Protein AF-A0A6B3BUF6-F1 (afdb_monomer_lite)

Secondary structure (DSSP, 8-state):
-------BTTB---EEES----TTS---HHHHHSTTEEE-HHHHHTSPPPEEEEEE---HHHHHHHHHHHHHHHHHHHHHHH-TT-HHHHHHHHHHHHHHHHHHHHHHHH-EEEEEEPPPHHHHHHHHHHSPPPHHHHHH-S---THHHHGGGTTSTTS---

Foldseek 3Di:
DDQDADDDPPDRWRKDAPDAPDPVSDHDPCSCPDPRIDTCPVVVLPDFFDKDKDKDFPPPVLVVQLVVLVVQLVVLVVVCVVPVVPPVSVVSNVVSVVSNVVSVVVRNVRIDIDMDGDDPPVVVVVVCVVPPDDPVCVVVDPPDDPVVVVVVPPPPPPPDDD

pLDDT: mean 79.38, std 17.64, range [38.88, 98.5]

InterPro domains:
  IPR058009 Tail tube protein, phage 16 [PF25595] (1-46)

Radius of gyration: 27.9 Å; chains: 1; bounding box: 53×58×66 Å

Sequence (162 aa):
MAQQRFMRRGITKILWLKNIAAATRIPTRAEISAPNSTDLTEAMRRRSLPERVLQICDDTARRTEYDEAKRSAARAELLAGSDPDNAPLAARATAAAERYEAARKAFDTASISLRFRAPPRPVLEELIHAHPPTDQQAADGAAFNAETLLSFRSEGDAASST

Structure (mmCIF, N/CA/C/O backbone):
data_AF-A0A6B3BUF6-F1
#
_entry.id   AF-A0A6B3BUF6-F1
#
loop_
_atom_site.group_PDB
_atom_site.id
_atom_site.type_symbol
_atom_site.label_atom_id
_atom_site.label_alt_id
_atom_site.label_comp_id
_atom_site.label_asym_id
_atom_site.label_entity_id
_atom_site.label_seq_id
_atom_site.pdbx_PDB_ins_code
_atom_site.Cartn_x
_atom_site.Cartn_y
_atom_site.Cartn_z
_atom_site.occupancy
_atom_site.B_iso_or_equiv
_atom_site.auth_seq_id
_atom_site.auth_comp_id
_atom_site.auth_asym_id
_atom_site.auth_atom_id
_atom_site.pdbx_PDB_model_num
ATOM 1 N N . MET A 1 1 ? 5.686 14.343 28.196 1.00 40.69 1 MET A N 1
ATOM 2 C CA . MET A 1 1 ? 4.270 14.707 27.956 1.00 40.69 1 MET A CA 1
ATOM 3 C C . MET A 1 1 ? 3.392 13.582 28.479 1.00 40.69 1 MET A C 1
ATOM 5 O O . MET A 1 1 ? 3.764 12.437 28.272 1.00 40.69 1 MET A O 1
ATOM 9 N N . ALA A 1 2 ? 2.295 13.875 29.182 1.00 38.88 2 ALA A N 1
ATOM 10 C CA . ALA A 1 2 ? 1.428 12.852 29.775 1.00 38.88 2 ALA A CA 1
ATOM 11 C C . ALA A 1 2 ? -0.038 13.130 29.407 1.00 38.88 2 ALA A C 1
ATOM 13 O O . ALA A 1 2 ? -0.571 14.178 29.757 1.00 38.88 2 ALA A O 1
ATOM 14 N N . GLN A 1 3 ? -0.669 12.209 28.676 1.00 45.59 3 GLN A N 1
ATOM 15 C CA . GLN A 1 3 ? -2.101 12.231 28.371 1.00 45.59 3 GLN A CA 1
ATOM 16 C C . GLN A 1 3 ? -2.823 11.434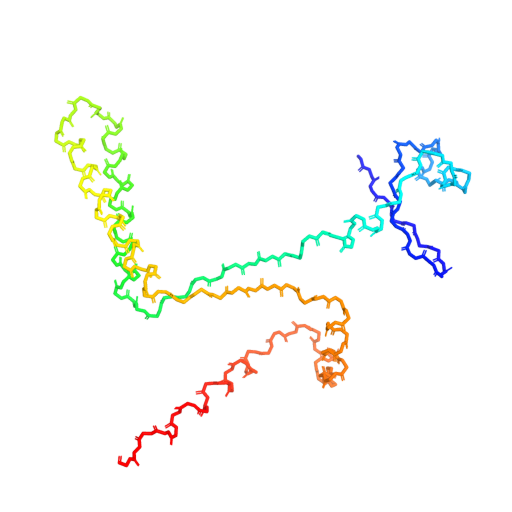 29.463 1.00 45.59 3 GLN A C 1
ATOM 18 O O . GLN A 1 3 ? -2.554 10.246 29.624 1.00 45.59 3 GLN A O 1
ATOM 23 N N . GLN A 1 4 ? -3.720 12.063 30.226 1.00 52.44 4 GLN A N 1
ATOM 24 C CA . GLN A 1 4 ? -4.394 11.412 31.356 1.00 52.44 4 GLN A CA 1
ATOM 25 C C . GLN A 1 4 ? -5.915 11.429 31.161 1.00 52.44 4 GLN A C 1
ATOM 27 O O . GLN A 1 4 ? -6.506 12.464 30.858 1.00 52.44 4 GLN A O 1
ATOM 32 N N . ARG A 1 5 ? -6.548 10.254 31.276 1.00 50.47 5 ARG A N 1
ATOM 33 C CA . ARG A 1 5 ? -7.997 10.055 31.113 1.00 50.47 5 ARG A CA 1
ATOM 34 C C . ARG A 1 5 ? -8.676 10.100 32.483 1.00 50.47 5 ARG A C 1
ATOM 36 O O . ARG A 1 5 ? -8.308 9.329 33.361 1.00 50.47 5 ARG A O 1
ATOM 43 N N . PHE A 1 6 ? -9.689 10.949 32.645 1.00 54.31 6 PHE A N 1
ATOM 44 C CA . PHE A 1 6 ? -10.488 11.035 33.872 1.00 54.31 6 PHE A CA 1
ATOM 45 C C . PHE A 1 6 ? -11.859 10.400 33.648 1.00 54.31 6 PHE A C 1
ATOM 47 O O . PHE A 1 6 ? -12.589 10.805 32.747 1.00 54.31 6 PHE A O 1
ATOM 54 N N . MET A 1 7 ? -12.219 9.410 34.469 1.00 44.03 7 MET A N 1
ATOM 55 C CA . MET A 1 7 ? -13.561 8.821 34.477 1.00 44.0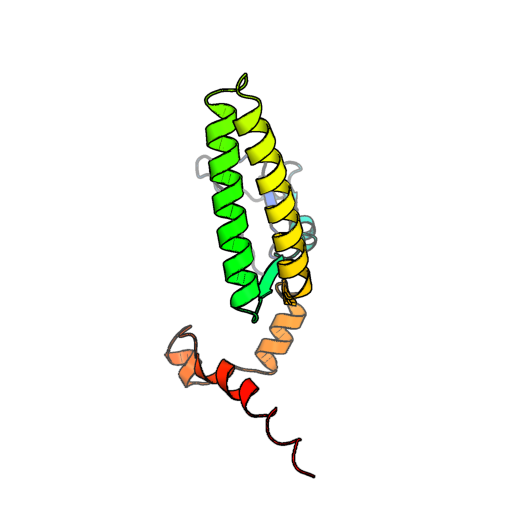3 7 MET A CA 1
ATOM 56 C C . MET A 1 7 ? -14.323 9.284 35.722 1.00 44.03 7 MET A C 1
ATOM 58 O O . MET A 1 7 ? -13.898 9.032 36.847 1.00 44.03 7 MET A O 1
ATOM 62 N N . ARG A 1 8 ? -15.475 9.937 35.529 1.00 49.78 8 ARG A N 1
ATOM 63 C CA . ARG A 1 8 ? -16.493 10.135 36.572 1.00 49.78 8 ARG A CA 1
ATOM 64 C C . ARG A 1 8 ? -17.661 9.194 36.291 1.00 49.78 8 ARG A C 1
ATOM 66 O O . ARG A 1 8 ? -18.045 9.028 35.135 1.00 49.78 8 ARG A O 1
ATOM 73 N N . ARG A 1 9 ? -18.258 8.620 37.341 1.00 44.47 9 ARG A N 1
ATOM 74 C CA . ARG A 1 9 ? -19.522 7.876 37.227 1.00 44.47 9 ARG A CA 1
ATOM 75 C C . ARG A 1 9 ? -20.573 8.779 36.563 1.00 44.47 9 ARG A C 1
ATOM 77 O O . ARG A 1 9 ? -20.876 9.845 37.092 1.00 44.47 9 ARG A O 1
ATOM 84 N N . GLY A 1 10 ? -21.071 8.363 35.399 1.00 53.72 10 GLY A N 1
ATOM 85 C CA . GLY A 1 10 ? -22.218 8.961 34.710 1.00 53.72 10 GLY A CA 1
ATOM 86 C C . GLY A 1 10 ? -21.928 9.695 33.396 1.00 53.72 10 GLY A C 1
ATOM 87 O O . GLY A 1 10 ? -22.804 9.710 32.542 1.00 53.72 10 GLY A O 1
ATOM 88 N N . ILE A 1 11 ? -20.736 10.272 33.176 1.00 52.25 11 ILE A N 1
ATOM 89 C CA . ILE A 1 11 ? -20.421 10.966 31.908 1.00 52.25 11 ILE A CA 1
ATOM 90 C C . ILE A 1 11 ? -18.930 10.814 31.573 1.00 52.25 11 ILE A C 1
ATOM 92 O O . ILE A 1 11 ? -18.069 11.419 32.214 1.00 52.25 11 ILE A O 1
ATOM 96 N N . THR A 1 12 ? -18.618 10.032 30.538 1.00 59.00 12 THR A N 1
ATOM 97 C CA . THR A 1 12 ? -17.254 9.891 30.007 1.00 59.00 12 THR A CA 1
ATOM 98 C C . THR A 1 12 ? -16.952 11.060 29.070 1.00 59.00 12 THR A C 1
ATOM 100 O O . THR A 1 12 ? -17.283 11.006 27.886 1.00 59.00 12 THR A O 1
ATOM 103 N N . LYS A 1 13 ? -16.343 12.129 29.595 1.00 71.31 13 LYS A N 1
ATOM 104 C CA . LYS A 1 13 ? -15.819 13.239 28.783 1.00 71.31 13 LYS A CA 1
ATOM 105 C C . LYS A 1 13 ? -14.326 13.074 28.541 1.00 71.31 13 LYS A C 1
ATOM 107 O O . LYS A 1 13 ? -13.580 12.740 29.460 1.00 71.31 13 LYS A O 1
ATOM 112 N N . ILE A 1 14 ? -13.885 13.344 27.318 1.00 76.38 14 ILE A N 1
ATOM 113 C CA . ILE A 1 14 ? -12.462 13.410 26.980 1.00 76.38 14 ILE A CA 1
ATOM 114 C C . ILE A 1 14 ? -12.071 14.880 26.975 1.00 76.38 14 ILE A C 1
ATOM 116 O O . ILE A 1 14 ? -12.403 15.610 26.047 1.00 76.38 14 ILE A O 1
ATOM 120 N N . LEU A 1 15 ? -11.387 15.310 28.030 1.00 82.88 15 LEU A N 1
ATOM 121 C CA . LEU A 1 15 ? -10.961 16.694 28.187 1.00 82.88 15 LEU A CA 1
ATOM 122 C C . LEU A 1 15 ? -9.481 16.832 27.847 1.00 82.88 15 LEU A C 1
ATOM 124 O O . LEU A 1 15 ? -8.652 16.046 28.306 1.00 82.88 15 LEU A O 1
ATOM 128 N N . TRP A 1 16 ? -9.155 17.860 27.076 1.00 81.12 16 TRP A N 1
ATOM 129 C CA . TRP A 1 16 ? -7.789 18.322 26.890 1.00 81.12 16 TRP A CA 1
ATOM 130 C C . TRP A 1 16 ? -7.551 19.535 27.784 1.00 81.12 16 TRP A C 1
ATOM 132 O O . TRP A 1 16 ? -8.238 20.545 27.637 1.00 81.12 16 TRP A O 1
ATOM 142 N N . LEU A 1 17 ? -6.585 19.446 28.701 1.00 84.19 17 LEU A N 1
ATOM 143 C CA . LEU A 1 17 ? -6.171 20.568 29.543 1.00 84.19 17 LEU A CA 1
ATOM 144 C C . LEU A 1 17 ? -4.869 21.160 29.004 1.00 84.19 17 LEU A C 1
ATOM 146 O O . LEU A 1 17 ? -3.902 20.431 28.790 1.00 84.19 17 LEU A O 1
ATOM 150 N N . LYS A 1 18 ? -4.837 22.481 28.790 1.00 81.50 18 LYS A N 1
ATOM 151 C CA . LYS A 1 18 ? -3.628 23.174 28.305 1.00 81.50 18 LYS A CA 1
ATOM 152 C C . LYS A 1 18 ? -2.497 23.164 29.335 1.00 81.50 18 LYS A C 1
ATOM 154 O O . LYS A 1 18 ? -1.354 22.943 28.963 1.00 81.50 18 LYS A O 1
ATOM 159 N N . ASN A 1 19 ? -2.835 23.373 30.608 1.00 79.31 19 ASN A N 1
ATOM 160 C CA . ASN A 1 19 ? -1.913 23.377 31.743 1.00 79.31 19 ASN A CA 1
ATOM 161 C C . ASN A 1 19 ? -2.560 22.662 32.938 1.00 79.31 19 ASN A C 1
ATOM 163 O O . ASN A 1 19 ? -3.774 22.770 33.131 1.00 79.31 19 ASN A O 1
ATOM 167 N N . ILE A 1 20 ? -1.740 21.971 33.736 1.00 79.31 20 ILE A N 1
ATOM 168 C CA . ILE A 1 20 ? -2.119 21.380 35.027 1.00 79.31 20 ILE A CA 1
ATOM 169 C C . ILE A 1 20 ? -1.173 21.973 36.071 1.00 79.31 20 ILE A C 1
ATOM 171 O O . ILE A 1 20 ? 0.036 21.759 35.988 1.00 79.31 20 ILE A O 1
ATOM 175 N N . ALA A 1 21 ? -1.709 22.746 37.013 1.00 74.62 21 ALA A N 1
ATOM 176 C CA . ALA A 1 21 ? -0.927 23.449 38.028 1.00 74.62 21 ALA A CA 1
ATOM 177 C C . ALA A 1 21 ? -0.481 22.522 39.170 1.00 74.62 21 ALA A C 1
ATOM 179 O O . ALA A 1 21 ? 0.501 22.802 39.854 1.00 74.62 21 ALA A O 1
ATOM 180 N N . ALA A 1 22 ? -1.182 21.404 39.379 1.00 74.44 22 ALA A N 1
ATOM 181 C CA . ALA A 1 22 ? -0.854 20.451 40.430 1.00 74.44 22 ALA A CA 1
ATOM 182 C C . ALA A 1 22 ? 0.496 19.754 40.179 1.00 74.44 22 ALA A C 1
ATOM 184 O O . ALA A 1 22 ? 0.703 19.125 39.139 1.00 74.44 22 ALA A O 1
ATOM 185 N N . ALA A 1 23 ? 1.380 19.765 41.185 1.00 75.56 23 ALA A N 1
ATOM 186 C CA . ALA A 1 23 ? 2.662 19.049 41.152 1.00 75.56 23 ALA A CA 1
ATOM 187 C C . ALA A 1 23 ? 2.491 17.535 40.919 1.00 75.56 23 ALA A C 1
ATOM 189 O O . ALA A 1 23 ? 3.318 16.892 40.277 1.00 75.56 23 ALA A O 1
ATOM 190 N N . THR A 1 24 ? 1.369 16.975 41.379 1.00 77.50 24 THR A N 1
ATOM 191 C CA . THR A 1 24 ? 0.984 15.568 41.192 1.00 77.50 24 THR A CA 1
ATOM 192 C C . THR A 1 24 ? 0.485 15.254 39.780 1.00 77.50 24 THR A C 1
ATOM 194 O O . THR A 1 24 ? 0.207 14.096 39.481 1.00 77.50 24 THR A O 1
ATOM 197 N N . ARG A 1 25 ? 0.350 16.268 38.910 1.00 76.38 25 ARG A N 1
ATOM 198 C CA . ARG A 1 25 ? -0.271 16.190 37.576 1.00 76.38 25 ARG A CA 1
ATOM 199 C C . ARG A 1 25 ? -1.715 15.686 37.582 1.00 76.38 25 ARG A C 1
ATOM 201 O O . ARG A 1 25 ? -2.245 15.352 36.531 1.00 76.38 25 ARG A O 1
ATOM 208 N N . ILE A 1 26 ? -2.369 15.677 38.740 1.00 77.94 26 ILE A N 1
ATOM 209 C CA . ILE A 1 26 ? -3.788 15.358 38.865 1.00 77.94 26 ILE A CA 1
ATOM 210 C C . ILE A 1 26 ? -4.555 16.691 38.840 1.00 77.94 26 ILE A C 1
ATOM 212 O O . ILE A 1 26 ? -4.422 17.470 39.782 1.00 77.94 26 ILE A O 1
ATOM 216 N N . PRO A 1 27 ? -5.337 16.981 37.788 1.00 75.19 27 PRO A N 1
ATOM 217 C CA . PRO A 1 27 ? -6.112 18.199 37.678 1.00 75.19 27 PRO A CA 1
ATOM 218 C C . PRO A 1 27 ? -7.235 18.214 38.712 1.00 75.19 27 PRO A C 1
ATOM 220 O O . PRO A 1 27 ? -7.954 17.237 38.939 1.00 75.19 27 PRO A O 1
ATOM 223 N N . THR A 1 28 ? -7.388 19.369 39.332 1.00 81.62 28 THR A N 1
ATOM 224 C CA . THR A 1 28 ? -8.431 19.667 40.301 1.00 81.62 28 THR A CA 1
ATOM 225 C C . THR A 1 28 ? -9.758 19.967 39.603 1.00 81.62 28 THR A C 1
ATOM 227 O O . THR A 1 28 ? -9.831 20.272 38.411 1.00 81.62 28 THR A O 1
ATOM 230 N N . ARG A 1 29 ? -10.861 19.927 40.360 1.00 74.94 29 ARG A N 1
ATOM 231 C CA . ARG A 1 29 ? -12.200 20.230 39.827 1.00 74.94 29 ARG A CA 1
ATOM 232 C C . ARG A 1 29 ? -12.305 21.647 39.245 1.00 74.94 29 ARG A C 1
ATOM 234 O O . ARG A 1 29 ? -13.026 21.840 38.265 1.00 74.94 29 ARG A O 1
ATOM 241 N N . ALA A 1 30 ? -11.596 22.607 39.838 1.00 81.06 30 ALA A N 1
ATOM 242 C CA . ALA A 1 30 ? -11.551 23.985 39.361 1.00 81.06 30 ALA A CA 1
ATOM 243 C C . ALA A 1 30 ? -10.884 24.068 37.978 1.00 81.06 30 ALA A C 1
ATOM 245 O O . ALA A 1 30 ? -11.434 24.688 37.076 1.00 81.06 30 ALA A O 1
ATOM 246 N N . GLU A 1 31 ? -9.773 23.353 37.775 1.00 79.19 31 GLU A N 1
ATOM 247 C CA . GLU A 1 31 ? -9.060 23.295 36.490 1.00 79.19 31 GLU A CA 1
ATOM 248 C C . GLU A 1 31 ? -9.830 22.535 35.405 1.00 79.19 31 GLU A C 1
ATOM 250 O O . GLU A 1 31 ? -9.617 22.769 34.225 1.00 79.19 31 GLU A O 1
ATOM 255 N N . ILE A 1 32 ? -10.718 21.617 35.778 1.00 77.00 32 ILE A N 1
ATOM 256 C CA . ILE A 1 32 ? -11.566 20.885 34.825 1.00 77.00 32 ILE A CA 1
ATOM 257 C C . ILE A 1 32 ? -12.746 21.738 34.342 1.00 77.00 32 ILE A C 1
ATOM 259 O O . ILE A 1 32 ? -13.229 21.541 33.233 1.00 77.00 32 ILE A O 1
ATOM 263 N N . SER A 1 33 ? -13.236 22.655 35.178 1.00 77.81 33 SER A N 1
ATOM 264 C CA . SER A 1 33 ? -14.432 23.466 34.888 1.00 77.81 33 SER A CA 1
ATOM 265 C C . SER A 1 33 ? -14.089 24.848 34.321 1.00 77.81 33 SER A C 1
ATOM 267 O O . SER A 1 33 ? -14.985 25.606 33.959 1.00 77.81 33 SER A O 1
ATOM 269 N N . ALA A 1 34 ? -12.801 25.189 34.279 1.00 78.19 34 ALA A N 1
ATOM 270 C CA . ALA A 1 34 ? -12.300 26.465 33.802 1.00 78.19 34 ALA A CA 1
ATOM 271 C C . ALA A 1 34 ? -12.074 26.462 32.267 1.00 78.19 34 ALA A C 1
ATOM 273 O O . ALA A 1 34 ? -12.059 25.401 31.628 1.00 78.19 34 ALA A O 1
ATOM 274 N N . PRO A 1 35 ? -11.874 27.646 31.645 1.00 77.38 35 PRO A N 1
ATOM 275 C CA . PRO A 1 35 ? -11.682 27.794 30.192 1.00 77.38 35 PRO A CA 1
ATOM 276 C C . PRO A 1 35 ? -10.400 27.141 29.639 1.00 77.38 35 PRO A C 1
ATOM 278 O O . PRO A 1 35 ? -10.147 27.152 28.437 1.00 77.38 35 PRO A O 1
ATOM 281 N N . ASN A 1 36 ? -9.551 26.602 30.514 1.00 81.31 36 ASN A N 1
ATOM 282 C CA . ASN A 1 36 ? -8.345 25.839 30.189 1.00 81.31 36 ASN A CA 1
ATOM 283 C C . ASN A 1 36 ? -8.645 24.406 29.710 1.00 81.31 36 ASN A C 1
ATOM 285 O O . ASN A 1 36 ? -7.716 23.727 29.258 1.00 81.31 36 ASN A O 1
ATOM 289 N N . SER A 1 37 ? -9.899 23.955 29.823 1.00 80.69 37 SER A N 1
ATOM 290 C CA . SER A 1 37 ? -10.364 22.640 29.388 1.00 80.69 37 SER A CA 1
ATOM 291 C C . SER A 1 37 ? -11.101 22.719 28.046 1.00 80.69 37 SER A C 1
ATOM 293 O O . SER A 1 37 ? -11.923 23.599 27.803 1.00 80.69 37 SER A O 1
ATOM 295 N N . THR A 1 38 ? -10.797 21.794 27.139 1.00 83.25 38 THR A N 1
ATOM 296 C CA . THR A 1 38 ? -11.514 21.628 25.868 1.00 83.25 38 THR A CA 1
ATOM 297 C C . THR A 1 38 ? -12.133 20.241 25.825 1.00 83.25 38 THR A C 1
ATOM 299 O O . THR A 1 38 ? -11.429 19.245 25.996 1.00 83.25 38 THR A O 1
ATOM 302 N N . ASP A 1 39 ? -13.444 20.169 25.598 1.00 84.06 39 ASP A N 1
ATOM 303 C CA . ASP A 1 39 ? -14.156 18.901 25.440 1.00 84.06 39 ASP A CA 1
ATOM 304 C C . ASP A 1 39 ? -13.933 18.356 24.023 1.00 84.06 39 ASP A C 1
ATOM 306 O O . ASP A 1 39 ? -14.449 18.881 23.039 1.00 84.06 39 ASP A O 1
ATOM 310 N N . LEU A 1 40 ? -13.123 17.304 23.916 1.00 81.12 40 LEU A N 1
ATOM 311 C CA . LEU A 1 40 ? -12.801 16.638 22.655 1.00 81.12 40 LEU A CA 1
ATOM 312 C C . LEU A 1 40 ? -13.765 15.494 22.331 1.00 81.12 40 LEU A C 1
ATOM 314 O O . LEU A 1 40 ? -13.588 14.819 21.317 1.00 81.12 40 LEU A O 1
ATOM 318 N N . THR A 1 41 ? -14.771 15.240 23.170 1.00 80.69 41 THR A N 1
ATOM 319 C CA . THR A 1 41 ? -15.647 14.067 23.035 1.00 80.69 41 THR A CA 1
ATOM 320 C C . THR A 1 41 ? -16.338 14.034 21.674 1.00 80.69 41 THR A C 1
ATOM 322 O O . THR A 1 41 ? -16.368 12.997 21.012 1.00 80.69 41 THR A O 1
ATOM 325 N N . GLU A 1 42 ? -16.848 15.173 21.215 1.00 76.50 42 GLU A N 1
ATOM 326 C CA . GLU A 1 42 ? -17.522 15.266 19.924 1.00 76.50 42 GLU A CA 1
ATOM 327 C C . GLU A 1 42 ? -16.545 15.200 18.744 1.00 76.50 42 GLU A C 1
ATOM 329 O O . GLU A 1 42 ? -16.799 14.491 17.772 1.00 76.50 42 GLU A O 1
ATOM 334 N N . ALA A 1 43 ? -15.381 15.843 18.861 1.00 75.38 43 ALA A N 1
ATOM 335 C CA . ALA A 1 43 ? -14.326 15.764 17.854 1.00 75.38 43 ALA A CA 1
ATOM 336 C C . ALA A 1 43 ? -13.834 14.319 17.653 1.00 75.38 43 ALA A C 1
ATOM 338 O O . ALA A 1 43 ? -13.642 13.879 16.521 1.00 75.38 43 ALA A O 1
ATOM 339 N N . MET A 1 44 ? -13.692 13.546 18.735 1.00 74.06 44 MET A N 1
ATOM 340 C CA . MET A 1 44 ? -13.313 12.134 18.644 1.00 74.06 44 MET A CA 1
ATOM 341 C C . MET A 1 44 ? -14.421 11.267 18.040 1.00 74.06 44 MET A C 1
ATOM 343 O O . MET A 1 44 ? -14.114 10.365 17.265 1.00 74.06 44 MET A O 1
ATOM 347 N N . ARG A 1 45 ? -15.697 11.549 18.342 1.00 72.38 45 ARG A N 1
ATOM 348 C CA . ARG A 1 45 ? -16.843 10.846 17.733 1.00 72.38 45 ARG A CA 1
ATOM 349 C C . ARG A 1 45 ? -16.980 11.117 16.235 1.00 72.38 45 ARG A C 1
ATOM 351 O O . ARG A 1 45 ? -17.425 10.239 15.508 1.00 72.38 45 ARG A O 1
ATOM 358 N N . ARG A 1 46 ? -16.595 12.310 15.776 1.00 71.25 46 ARG A N 1
ATOM 359 C CA . ARG A 1 46 ? -16.639 12.710 14.359 1.00 71.25 46 ARG A CA 1
ATOM 360 C C . ARG A 1 46 ? -15.444 12.214 13.539 1.00 71.25 46 ARG A C 1
ATOM 362 O O . ARG A 1 46 ? -15.423 12.416 12.327 1.00 71.25 46 ARG A O 1
ATOM 369 N N . ARG A 1 47 ? -14.435 11.596 14.163 1.00 73.31 47 ARG A N 1
ATOM 370 C CA . ARG A 1 47 ? -13.253 11.107 13.446 1.00 73.31 47 ARG A CA 1
ATOM 371 C C . ARG A 1 47 ? -13.652 9.995 12.473 1.00 73.31 47 ARG A C 1
ATOM 373 O O . ARG A 1 47 ? -14.418 9.103 12.832 1.00 73.31 47 ARG A O 1
ATOM 380 N N . SER A 1 48 ? -13.103 10.033 11.258 1.00 69.19 48 SER A N 1
ATOM 381 C CA . SER A 1 48 ? -13.277 8.950 10.293 1.00 69.19 48 SER A CA 1
ATOM 382 C C . SER A 1 48 ? -12.798 7.627 10.892 1.00 69.19 48 SER A C 1
ATOM 384 O O . SER A 1 48 ? -11.742 7.542 11.527 1.00 69.19 48 SER A O 1
ATOM 386 N N . LEU A 1 49 ? -13.622 6.596 10.720 1.00 76.31 49 LEU A N 1
ATOM 387 C CA . LEU A 1 49 ? -13.278 5.239 11.119 1.00 76.31 49 LEU A CA 1
ATOM 388 C C . LEU A 1 49 ? -12.070 4.782 10.292 1.00 76.31 49 LEU A C 1
ATOM 390 O O . LEU A 1 49 ? -11.964 5.163 9.125 1.00 76.31 49 LEU A O 1
ATOM 394 N N . PRO A 1 50 ? -11.148 3.997 10.871 1.00 78.06 50 PRO A N 1
ATOM 395 C CA . PRO A 1 50 ? -10.039 3.459 10.105 1.00 78.06 50 PRO A CA 1
ATOM 396 C C . PRO A 1 50 ? -10.590 2.606 8.960 1.00 78.06 50 PRO A C 1
ATOM 398 O O . PRO A 1 50 ? -11.370 1.676 9.183 1.00 78.06 50 PRO A O 1
ATOM 401 N N . GLU A 1 51 ? -10.175 2.948 7.745 1.00 83.56 51 GLU A N 1
ATOM 402 C CA . GLU A 1 51 ? -10.463 2.195 6.530 1.00 83.56 51 GLU A CA 1
ATOM 403 C C . GLU A 1 51 ? -9.169 1.559 6.023 1.00 83.56 51 GLU A C 1
ATOM 405 O O . GLU A 1 51 ? -8.103 2.184 6.010 1.00 83.56 51 GLU A O 1
ATOM 410 N N . ARG A 1 52 ? -9.252 0.289 5.633 1.00 85.94 52 ARG A N 1
ATOM 411 C CA . ARG A 1 52 ? -8.167 -0.453 4.991 1.00 85.94 52 ARG A CA 1
ATOM 412 C C . ARG A 1 52 ? -8.690 -1.044 3.695 1.00 85.94 52 ARG A C 1
ATOM 414 O O . ARG A 1 52 ? -9.771 -1.621 3.675 1.00 85.94 52 ARG A O 1
ATOM 421 N N . VAL A 1 53 ? -7.922 -0.895 2.624 1.00 88.56 53 VAL A N 1
ATOM 422 C CA . VAL A 1 53 ? -8.223 -1.519 1.335 1.00 88.56 53 VAL A CA 1
ATOM 423 C C . VAL A 1 53 ? -7.264 -2.685 1.155 1.00 88.56 53 VAL A C 1
ATOM 425 O O . VAL A 1 53 ? -6.053 -2.508 1.274 1.00 88.56 53 VAL A O 1
ATOM 428 N N . LEU A 1 54 ? -7.814 -3.869 0.917 1.00 89.94 54 LEU A N 1
ATOM 429 C CA . LEU A 1 54 ? -7.077 -5.061 0.529 1.00 89.94 54 LEU A CA 1
ATOM 430 C C . LEU A 1 54 ? -7.371 -5.329 -0.941 1.00 89.94 54 LEU A C 1
ATOM 432 O O . LEU A 1 54 ? -8.530 -5.467 -1.322 1.00 89.94 54 LEU A O 1
ATOM 436 N N . GLN A 1 55 ? -6.324 -5.417 -1.747 1.00 91.12 55 GLN A N 1
ATOM 437 C CA . GLN A 1 55 ? -6.429 -5.785 -3.150 1.00 91.12 55 GLN A CA 1
ATOM 438 C C . GLN A 1 55 ? -6.059 -7.261 -3.291 1.00 91.12 55 GLN A C 1
ATOM 440 O O . GLN A 1 55 ? -4.968 -7.670 -2.891 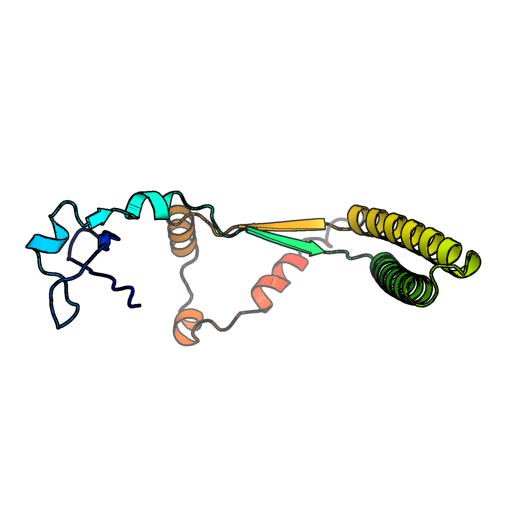1.00 91.12 55 GLN A O 1
ATOM 445 N N . ILE A 1 56 ? -6.985 -8.057 -3.817 1.00 92.81 56 ILE A N 1
ATOM 446 C CA . ILE A 1 56 ? -6.809 -9.490 -4.051 1.00 92.81 56 ILE A CA 1
ATOM 447 C C . ILE A 1 56 ? -6.811 -9.715 -5.559 1.00 92.81 56 ILE A C 1
ATOM 449 O O . ILE A 1 56 ? -7.723 -9.274 -6.247 1.00 92.81 56 ILE A O 1
ATOM 453 N N . CYS A 1 57 ? -5.788 -10.395 -6.066 1.00 93.38 57 CYS A N 1
ATOM 454 C CA . CYS A 1 57 ? -5.676 -10.777 -7.471 1.00 93.38 57 CYS A CA 1
ATOM 455 C C . CYS A 1 57 ? -5.507 -12.290 -7.539 1.00 93.38 57 CYS A C 1
ATOM 457 O O . CYS A 1 57 ? -4.445 -12.786 -7.164 1.00 93.38 57 CYS A O 1
ATOM 459 N N . ASP A 1 58 ? -6.534 -13.019 -7.964 1.00 92.88 58 ASP A N 1
ATOM 460 C CA . ASP A 1 58 ? -6.479 -14.487 -8.026 1.00 92.88 58 ASP A CA 1
ATOM 461 C C . ASP A 1 58 ? -5.721 -14.999 -9.264 1.00 92.88 58 ASP A C 1
ATOM 463 O O . ASP A 1 58 ? -5.276 -16.146 -9.291 1.00 92.88 58 ASP A O 1
ATOM 467 N N . ASP A 1 59 ? -5.483 -14.138 -10.258 1.00 94.00 59 ASP A N 1
ATOM 468 C CA . ASP A 1 59 ? -4.653 -14.451 -11.420 1.00 94.00 59 ASP A CA 1
ATOM 469 C C . ASP A 1 59 ? -3.158 -14.385 -11.056 1.00 94.00 59 ASP A C 1
ATOM 471 O O . ASP A 1 59 ? -2.528 -13.321 -10.981 1.00 94.00 59 ASP A O 1
ATOM 475 N N . THR A 1 60 ? -2.566 -15.560 -10.832 1.00 93.69 60 THR A N 1
ATOM 476 C CA . THR A 1 60 ? -1.143 -15.686 -10.499 1.00 93.69 60 THR A CA 1
ATOM 477 C C . THR A 1 60 ? -0.231 -15.214 -11.626 1.00 93.69 60 THR A C 1
ATOM 479 O O . THR A 1 60 ? 0.838 -14.682 -11.337 1.00 93.69 60 THR A O 1
ATOM 482 N N . ALA A 1 61 ? -0.635 -15.357 -12.894 1.00 95.50 61 ALA A N 1
ATOM 483 C CA . ALA A 1 61 ? 0.176 -14.922 -14.028 1.00 95.50 61 ALA A CA 1
ATOM 484 C C . ALA A 1 61 ? 0.277 -13.391 -14.068 1.00 95.50 61 ALA A C 1
ATOM 486 O O . ALA A 1 61 ? 1.373 -12.849 -14.222 1.00 95.50 61 ALA A O 1
ATOM 487 N N . ARG A 1 62 ? -0.837 -12.687 -13.827 1.00 95.19 62 ARG A N 1
ATOM 488 C CA . ARG A 1 62 ? -0.858 -11.215 -13.732 1.00 95.19 62 ARG A CA 1
ATOM 489 C C . ARG A 1 62 ? -0.052 -10.693 -12.554 1.00 95.19 62 ARG A C 1
ATOM 491 O O . ARG A 1 62 ? 0.625 -9.674 -12.683 1.00 95.19 62 ARG A O 1
ATOM 498 N N . ARG A 1 63 ? -0.082 -11.395 -11.418 1.00 95.31 63 ARG A N 1
ATOM 499 C CA . ARG A 1 63 ? 0.749 -11.057 -10.255 1.00 95.31 63 ARG A CA 1
ATOM 500 C C . ARG A 1 63 ? 2.240 -11.190 -10.572 1.00 95.31 63 ARG A C 1
ATOM 502 O O . ARG A 1 63 ? 2.997 -10.256 -10.319 1.00 95.31 63 ARG A O 1
ATOM 509 N N . THR A 1 64 ? 2.652 -12.308 -11.171 1.00 96.94 64 THR A N 1
ATOM 510 C CA . THR A 1 64 ? 4.049 -12.530 -11.569 1.00 96.94 64 THR A CA 1
ATOM 511 C C . THR A 1 64 ? 4.517 -11.493 -12.589 1.00 96.94 64 THR A C 1
ATOM 513 O O . THR A 1 64 ? 5.585 -10.910 -12.410 1.00 96.94 64 THR A O 1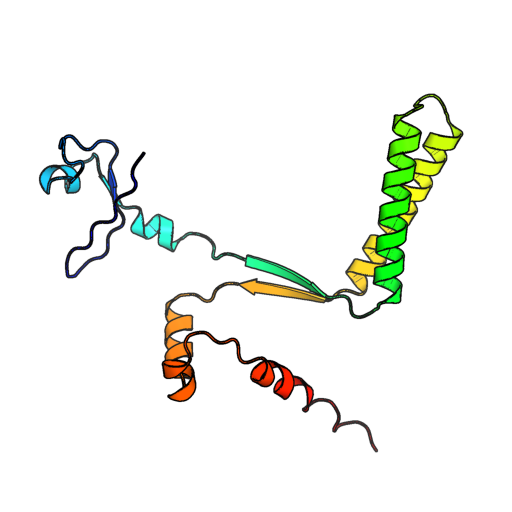
ATOM 516 N N . GLU A 1 65 ? 3.704 -11.203 -13.610 1.00 96.88 65 GLU A N 1
ATOM 517 C CA . GLU A 1 65 ? 4.004 -10.188 -14.626 1.00 96.88 65 GLU A CA 1
ATOM 518 C C . GLU A 1 65 ? 4.204 -8.797 -13.999 1.00 96.88 65 GLU A C 1
ATOM 520 O O . GLU A 1 65 ? 5.180 -8.108 -14.314 1.00 96.88 65 GLU A O 1
ATOM 525 N N . TYR A 1 66 ? 3.325 -8.400 -13.073 1.00 97.94 66 TYR A N 1
ATOM 526 C CA . TYR A 1 66 ? 3.446 -7.148 -12.324 1.00 97.94 66 TYR A CA 1
ATOM 527 C C . TYR A 1 66 ? 4.747 -7.083 -11.511 1.00 97.94 66 TYR A C 1
ATOM 529 O O . TYR A 1 66 ? 5.493 -6.105 -11.612 1.00 97.94 66 TYR A O 1
ATOM 537 N N . ASP A 1 67 ? 5.060 -8.131 -10.745 1.00 97.88 67 ASP A N 1
ATOM 538 C CA . ASP A 1 67 ? 6.246 -8.169 -9.884 1.00 97.88 67 ASP A CA 1
ATOM 539 C C . ASP A 1 67 ? 7.557 -8.184 -10.685 1.00 97.88 67 ASP A C 1
ATOM 541 O O . ASP A 1 67 ? 8.568 -7.608 -10.267 1.00 97.88 67 ASP A O 1
ATOM 545 N N . GLU A 1 68 ? 7.572 -8.845 -11.841 1.00 98.12 68 GLU A N 1
ATOM 546 C CA . GLU A 1 68 ? 8.697 -8.819 -12.778 1.00 98.12 68 GLU A CA 1
ATOM 547 C C . GLU A 1 68 ? 8.873 -7.444 -13.417 1.00 98.12 68 GLU A C 1
ATOM 549 O O . GLU A 1 68 ? 9.983 -6.900 -13.403 1.00 98.12 68 GLU A O 1
ATOM 554 N N . ALA A 1 69 ? 7.792 -6.852 -13.930 1.00 97.94 69 ALA A N 1
ATOM 555 C CA . ALA A 1 69 ? 7.836 -5.534 -14.550 1.00 97.94 69 ALA A CA 1
ATOM 556 C C . ALA A 1 69 ? 8.281 -4.459 -13.546 1.00 97.94 69 ALA A C 1
ATOM 558 O O . ALA A 1 69 ? 9.141 -3.641 -13.867 1.00 97.94 69 ALA A O 1
ATOM 559 N N . LYS A 1 70 ? 7.795 -4.527 -12.299 1.00 98.38 70 LYS A N 1
ATOM 560 C CA . LYS A 1 70 ? 8.199 -3.640 -11.199 1.00 98.38 70 LYS A CA 1
ATOM 561 C C . LYS A 1 70 ? 9.694 -3.728 -10.899 1.00 98.38 70 LYS A C 1
ATOM 563 O O . LYS A 1 70 ? 10.372 -2.705 -10.815 1.00 98.38 70 LYS A O 1
ATOM 568 N N . ARG A 1 71 ? 10.229 -4.946 -10.751 1.00 98.50 71 ARG A N 1
ATOM 569 C CA . ARG A 1 71 ? 11.667 -5.162 -10.504 1.00 98.50 71 ARG A CA 1
ATOM 570 C C . ARG A 1 71 ? 12.522 -4.697 -11.681 1.00 98.50 71 ARG A C 1
ATOM 572 O O . ARG A 1 71 ? 13.587 -4.119 -11.470 1.00 98.50 71 ARG A O 1
ATOM 579 N N . SER A 1 72 ? 12.062 -4.946 -12.906 1.00 97.94 72 SER A N 1
ATOM 580 C CA . SER A 1 72 ? 12.750 -4.531 -14.131 1.00 97.94 72 SER A CA 1
ATOM 581 C C . SER A 1 72 ? 12.815 -3.008 -14.257 1.00 97.94 72 SER A C 1
ATOM 583 O O . SER A 1 72 ? 13.896 -2.471 -14.499 1.00 97.94 72 SER A O 1
ATOM 585 N N . ALA A 1 73 ? 11.698 -2.313 -14.011 1.00 98.00 73 ALA A N 1
ATOM 586 C CA . ALA A 1 73 ? 11.629 -0.854 -14.017 1.00 98.00 73 ALA A CA 1
ATOM 587 C C . ALA A 1 73 ? 12.566 -0.241 -12.969 1.00 98.00 73 ALA A C 1
ATOM 589 O O . ALA A 1 73 ? 13.415 0.571 -13.323 1.00 98.00 73 ALA A O 1
ATOM 590 N N . ALA A 1 74 ? 12.512 -0.718 -11.719 1.00 98.06 74 ALA A N 1
ATOM 591 C CA . ALA A 1 74 ? 13.388 -0.230 -10.651 1.00 98.06 74 ALA A CA 1
ATOM 592 C C . ALA A 1 74 ? 14.882 -0.432 -10.970 1.00 98.06 74 ALA A C 1
ATOM 594 O O . ALA A 1 74 ? 15.713 0.434 -10.700 1.00 98.06 74 ALA A O 1
ATOM 595 N N . ARG A 1 75 ? 15.247 -1.571 -11.577 1.00 97.88 75 ARG A N 1
ATOM 596 C CA . ARG A 1 75 ? 16.629 -1.823 -12.008 1.00 97.88 75 ARG A CA 1
ATOM 597 C C . ARG A 1 75 ? 17.046 -0.897 -13.151 1.00 97.88 75 ARG A C 1
ATOM 599 O O . ARG A 1 75 ? 18.176 -0.418 -13.148 1.00 97.88 75 ARG A O 1
ATOM 606 N N . ALA A 1 76 ? 16.182 -0.695 -14.142 1.00 96.88 76 ALA A N 1
ATOM 607 C CA . ALA A 1 76 ? 16.488 0.158 -15.284 1.00 96.88 76 ALA A CA 1
ATOM 608 C C . ALA A 1 76 ? 16.634 1.629 -14.863 1.00 96.88 76 ALA A C 1
ATOM 610 O O . ALA A 1 76 ? 17.563 2.290 -15.314 1.00 96.88 76 ALA A O 1
ATOM 611 N N . GLU A 1 77 ? 15.790 2.098 -13.943 1.00 97.31 77 GLU A N 1
ATOM 612 C CA . GLU A 1 77 ? 15.881 3.429 -13.337 1.00 97.31 77 GLU A CA 1
ATOM 613 C C . GLU A 1 77 ? 17.199 3.620 -12.577 1.00 97.31 77 GLU A C 1
ATOM 615 O O . GLU A 1 77 ? 17.896 4.607 -12.799 1.00 97.31 77 GLU A O 1
ATOM 620 N N . LEU A 1 78 ? 17.598 2.647 -11.750 1.00 97.50 78 LEU A N 1
ATOM 621 C CA . LEU A 1 78 ? 18.874 2.701 -11.033 1.00 97.50 78 LEU A CA 1
ATOM 622 C C . LEU A 1 78 ? 20.075 2.796 -11.991 1.00 97.50 78 LEU A C 1
ATOM 624 O O . LEU A 1 78 ? 20.999 3.568 -11.745 1.00 97.50 78 LEU A O 1
ATOM 628 N N . LEU A 1 79 ? 20.063 2.023 -13.082 1.00 96.31 79 LEU A N 1
ATOM 629 C CA . LEU A 1 79 ? 21.134 2.046 -14.083 1.00 96.31 79 LEU A CA 1
ATOM 630 C C . LEU A 1 79 ? 21.172 3.374 -14.848 1.00 96.31 79 LEU A C 1
ATOM 632 O O . LEU A 1 79 ? 22.247 3.945 -15.002 1.00 96.31 79 LEU A O 1
ATOM 636 N N . ALA A 1 80 ? 20.021 3.893 -15.277 1.00 96.38 80 ALA A N 1
ATOM 637 C CA . ALA A 1 80 ? 19.948 5.197 -15.935 1.00 96.38 80 ALA A CA 1
ATOM 638 C C . ALA A 1 80 ? 20.374 6.342 -14.999 1.00 96.38 80 ALA A C 1
ATOM 640 O O . ALA A 1 80 ? 21.043 7.272 -15.430 1.00 96.38 80 ALA A O 1
ATOM 641 N N . GLY A 1 81 ? 20.055 6.253 -13.703 1.00 95.50 81 GLY A N 1
ATOM 642 C CA . GLY A 1 81 ? 20.508 7.220 -12.702 1.00 95.50 81 GLY A CA 1
ATOM 643 C C . GLY A 1 81 ? 22.014 7.170 -12.425 1.00 95.50 81 GLY A C 1
ATOM 644 O O . GLY A 1 81 ? 22.585 8.173 -12.005 1.00 95.50 81 GLY A O 1
ATOM 645 N N . SER A 1 82 ? 22.665 6.025 -12.662 1.00 96.81 82 SER A N 1
ATOM 646 C CA . SER A 1 82 ? 24.117 5.879 -12.487 1.00 96.81 82 SER A CA 1
ATOM 647 C C . SER A 1 82 ? 24.944 6.488 -13.623 1.00 96.81 82 SER A C 1
ATOM 649 O O . SER A 1 82 ? 26.093 6.857 -13.392 1.00 96.81 82 SER A O 1
ATOM 651 N N . ASP A 1 83 ? 24.363 6.616 -14.819 1.00 94.75 83 ASP A N 1
ATOM 652 C CA . ASP A 1 83 ? 24.999 7.209 -16.000 1.00 94.75 83 ASP A CA 1
ATOM 653 C C . ASP A 1 83 ? 23.950 7.979 -16.833 1.00 94.75 83 ASP A C 1
ATOM 655 O O . ASP A 1 83 ? 23.360 7.423 -17.768 1.00 94.75 83 ASP A O 1
ATOM 659 N N . PRO A 1 84 ? 23.665 9.247 -16.470 1.00 93.31 84 PRO A N 1
ATOM 660 C CA . PRO A 1 84 ? 22.590 10.033 -17.082 1.00 93.31 84 PRO A CA 1
ATOM 661 C C . PRO A 1 84 ? 22.809 10.375 -18.562 1.00 93.31 84 PRO A C 1
ATOM 663 O O . PRO A 1 84 ? 21.837 10.592 -19.285 1.00 93.31 84 PRO A O 1
ATOM 666 N N . ASP A 1 85 ? 24.063 10.407 -19.020 1.00 95.75 85 ASP A N 1
ATOM 667 C CA . ASP A 1 85 ? 24.414 10.752 -20.405 1.00 95.75 85 ASP A CA 1
ATOM 668 C C . ASP A 1 85 ? 24.291 9.543 -21.354 1.00 95.75 85 ASP A C 1
ATOM 670 O O . ASP A 1 85 ? 24.384 9.660 -22.581 1.00 95.75 85 ASP A O 1
ATOM 674 N N . ASN A 1 86 ? 24.026 8.358 -20.802 1.00 95.56 86 ASN A N 1
ATOM 675 C CA . ASN A 1 86 ? 23.881 7.121 -21.549 1.00 95.56 86 ASN A CA 1
ATOM 676 C C . ASN A 1 86 ? 22.469 6.975 -22.128 1.00 95.56 86 ASN A C 1
ATOM 678 O O . ASN A 1 86 ? 21.575 6.359 -21.539 1.00 95.56 86 ASN A O 1
ATOM 682 N N . ALA A 1 87 ? 22.278 7.517 -23.331 1.00 96.12 87 ALA A N 1
ATOM 683 C CA . ALA A 1 87 ? 20.997 7.477 -24.036 1.00 96.12 87 ALA A CA 1
ATOM 684 C C . ALA A 1 87 ? 20.369 6.061 -24.149 1.00 96.12 87 ALA A C 1
ATOM 686 O O . ALA A 1 87 ? 19.158 5.941 -23.946 1.00 96.12 87 ALA A O 1
ATOM 687 N N . PRO A 1 88 ? 21.126 4.969 -24.398 1.00 97.38 88 PRO A N 1
ATOM 688 C CA . PRO A 1 88 ? 20.583 3.607 -24.337 1.00 97.38 88 PRO A CA 1
ATOM 689 C C . PRO A 1 88 ? 19.999 3.204 -22.974 1.00 97.38 88 PRO A C 1
ATOM 691 O O . PRO A 1 88 ? 18.954 2.548 -22.929 1.00 97.38 88 PRO A O 1
ATOM 694 N N . LEU A 1 89 ? 20.644 3.574 -21.862 1.00 96.12 89 LEU A N 1
ATOM 695 C CA . LEU A 1 89 ? 20.129 3.283 -20.519 1.00 96.12 89 LEU A CA 1
ATOM 696 C C . LEU A 1 89 ? 18.873 4.100 -20.216 1.00 96.12 89 LEU A C 1
ATOM 698 O O . LEU A 1 89 ? 17.909 3.542 -19.688 1.00 96.12 89 LEU A O 1
ATOM 702 N N . ALA A 1 90 ? 18.844 5.370 -20.626 1.00 96.44 90 ALA A N 1
ATOM 703 C CA . ALA A 1 90 ? 17.657 6.214 -20.518 1.00 96.44 90 ALA A CA 1
ATOM 704 C C . ALA A 1 90 ? 16.468 5.621 -21.298 1.00 96.44 90 ALA A C 1
ATOM 706 O O . ALA A 1 90 ? 15.393 5.426 -20.732 1.00 96.44 90 ALA A O 1
ATOM 707 N N . ALA A 1 91 ? 16.674 5.224 -22.559 1.00 97.00 91 ALA A N 1
ATOM 708 C CA . ALA A 1 91 ? 15.635 4.595 -23.377 1.00 97.00 91 ALA A CA 1
ATOM 709 C C . ALA A 1 91 ? 15.127 3.276 -22.767 1.00 97.00 91 ALA A C 1
ATOM 711 O O . ALA A 1 91 ? 13.927 2.992 -22.772 1.00 97.00 91 ALA A O 1
ATOM 712 N N . ARG A 1 92 ? 16.031 2.473 -22.189 1.00 96.56 92 ARG A N 1
ATOM 713 C CA . ARG A 1 92 ? 15.671 1.233 -21.490 1.00 96.56 92 ARG A CA 1
ATOM 714 C C . ARG A 1 92 ? 14.833 1.498 -20.238 1.00 96.56 92 ARG A C 1
ATOM 716 O O . ARG A 1 92 ? 13.908 0.731 -19.974 1.00 96.56 92 ARG A O 1
ATOM 723 N N . ALA A 1 93 ? 15.144 2.546 -19.478 1.00 97.44 93 ALA A N 1
ATOM 724 C CA . ALA A 1 93 ? 14.358 2.947 -18.315 1.00 97.44 93 ALA A CA 1
ATOM 725 C C . ALA A 1 93 ? 12.940 3.372 -18.719 1.00 97.44 93 ALA A C 1
ATOM 727 O O . ALA A 1 93 ? 11.978 2.891 -18.121 1.00 97.44 93 ALA A O 1
ATOM 728 N N . THR A 1 94 ? 12.796 4.165 -19.786 1.00 97.94 94 THR A N 1
ATOM 729 C CA . THR A 1 94 ? 11.485 4.548 -20.332 1.00 97.94 94 THR A CA 1
ATOM 730 C C . THR A 1 94 ? 10.664 3.327 -20.751 1.00 97.94 94 THR A C 1
ATOM 732 O O . THR A 1 94 ? 9.545 3.153 -20.273 1.00 97.94 94 THR A O 1
ATOM 735 N N . ALA A 1 95 ? 11.232 2.424 -21.556 1.00 98.00 95 ALA A N 1
ATOM 736 C CA . ALA A 1 95 ? 10.525 1.222 -22.005 1.00 98.00 95 ALA A CA 1
ATOM 737 C C . ALA A 1 95 ? 10.132 0.292 -20.838 1.00 98.00 95 ALA A C 1
ATOM 739 O O . ALA A 1 95 ? 9.054 -0.309 -20.834 1.00 98.00 95 ALA A O 1
ATOM 740 N N . ALA A 1 96 ? 10.990 0.168 -19.819 1.00 97.88 96 ALA A N 1
ATOM 741 C CA . ALA A 1 96 ? 10.684 -0.620 -18.628 1.00 97.88 96 ALA A CA 1
ATOM 742 C C . ALA A 1 96 ? 9.565 0.016 -17.783 1.00 97.88 96 ALA A C 1
ATOM 744 O O . ALA A 1 96 ? 8.714 -0.711 -17.265 1.00 97.88 96 ALA A O 1
ATOM 745 N N . ALA A 1 97 ? 9.528 1.348 -17.682 1.00 98.25 97 ALA A N 1
ATOM 746 C CA . ALA A 1 97 ? 8.463 2.080 -17.000 1.00 98.25 97 ALA A CA 1
ATOM 747 C C . ALA A 1 97 ? 7.110 1.926 -17.717 1.00 98.25 97 ALA A C 1
ATOM 749 O O . ALA A 1 97 ? 6.104 1.643 -17.069 1.00 98.25 97 ALA A O 1
ATOM 750 N N . GLU A 1 98 ? 7.084 2.016 -19.049 1.00 98.38 98 GLU A N 1
ATOM 751 C CA . GLU A 1 98 ? 5.873 1.782 -19.848 1.00 98.38 98 GLU A CA 1
ATOM 752 C C . GLU A 1 98 ? 5.329 0.361 -19.659 1.00 98.38 98 GLU A C 1
ATOM 754 O O . GLU A 1 98 ? 4.129 0.169 -19.443 1.00 98.38 98 GLU A O 1
ATOM 759 N N . ARG A 1 99 ? 6.216 -0.645 -19.666 1.00 97.75 99 ARG A N 1
ATOM 760 C CA . ARG A 1 99 ? 5.838 -2.039 -19.397 1.00 97.75 99 ARG A CA 1
ATOM 761 C C . ARG A 1 99 ? 5.282 -2.215 -17.984 1.00 97.75 99 ARG A C 1
ATOM 763 O O . ARG A 1 99 ? 4.299 -2.932 -17.810 1.00 97.75 99 ARG A O 1
ATOM 770 N N . TYR A 1 100 ? 5.891 -1.581 -16.984 1.00 98.38 100 TYR A N 1
ATOM 771 C CA . TYR A 1 100 ? 5.389 -1.610 -15.610 1.00 98.38 100 TYR A CA 1
ATOM 772 C C . TYR A 1 100 ? 3.999 -0.979 -15.493 1.00 98.38 100 TYR A C 1
ATOM 774 O O . TYR A 1 100 ? 3.117 -1.565 -14.870 1.00 98.38 100 TYR A O 1
ATOM 782 N N . GLU A 1 101 ? 3.763 0.157 -16.145 1.00 98.38 101 GLU A N 1
ATOM 783 C CA . GLU A 1 101 ? 2.450 0.804 -16.161 1.00 98.38 101 GLU A CA 1
ATOM 784 C C . GLU A 1 101 ? 1.378 -0.050 -16.851 1.00 98.38 101 GLU A C 1
ATOM 786 O O . GLU A 1 101 ? 0.250 -0.148 -16.359 1.00 98.38 101 GLU A O 1
ATOM 791 N N . ALA A 1 102 ? 1.720 -0.722 -17.953 1.00 97.81 102 ALA A N 1
ATOM 792 C CA . ALA A 1 102 ? 0.823 -1.671 -18.608 1.00 97.81 102 ALA A CA 1
ATOM 793 C C . ALA A 1 102 ? 0.493 -2.870 -17.698 1.00 97.81 102 ALA A C 1
ATOM 795 O O . ALA A 1 102 ? -0.681 -3.205 -17.522 1.00 97.81 102 ALA A O 1
ATOM 796 N N . ALA A 1 103 ? 1.508 -3.467 -17.064 1.00 97.44 103 ALA A N 1
ATOM 797 C CA . ALA A 1 103 ? 1.333 -4.584 -16.137 1.00 97.44 103 ALA A CA 1
ATOM 798 C C . ALA A 1 103 ? 0.519 -4.182 -14.895 1.00 97.44 103 ALA A C 1
ATOM 800 O O . ALA A 1 103 ? -0.338 -4.943 -14.453 1.00 97.44 103 ALA A O 1
ATOM 801 N N . ARG A 1 104 ? 0.718 -2.965 -14.368 1.00 97.25 104 ARG A N 1
ATOM 802 C CA . ARG A 1 104 ? -0.075 -2.411 -13.261 1.00 97.25 104 ARG A CA 1
ATOM 803 C C . ARG A 1 104 ? -1.551 -2.305 -13.629 1.00 97.25 104 ARG A C 1
ATOM 805 O O . ARG A 1 104 ? -2.387 -2.808 -12.892 1.00 97.25 104 ARG A O 1
ATOM 812 N N . LYS A 1 105 ? -1.879 -1.726 -14.788 1.00 97.56 105 LYS A N 1
ATOM 813 C CA . LYS A 1 105 ? -3.275 -1.623 -15.252 1.00 97.56 105 LYS A CA 1
ATOM 814 C C . LYS A 1 105 ? -3.925 -2.996 -15.422 1.00 97.56 105 LYS A C 1
ATOM 816 O O . LYS A 1 105 ? -5.084 -3.170 -15.048 1.00 97.56 105 LYS A O 1
ATOM 821 N N . ALA A 1 106 ? -3.190 -3.965 -15.969 1.00 95.88 106 ALA A N 1
ATOM 822 C CA . ALA A 1 106 ? -3.680 -5.332 -16.117 1.00 95.88 106 ALA A CA 1
ATOM 823 C C . ALA A 1 106 ? -3.906 -6.008 -14.754 1.00 95.88 106 ALA A C 1
ATOM 825 O O . ALA A 1 106 ? -4.942 -6.639 -14.554 1.00 95.88 106 ALA A O 1
ATOM 826 N N . PHE A 1 107 ? -2.980 -5.826 -13.808 1.00 96.62 107 PHE A N 1
ATOM 827 C CA . PHE A 1 107 ? -3.111 -6.314 -12.436 1.00 96.62 107 PHE A CA 1
ATOM 828 C C . PHE A 1 107 ? -4.314 -5.690 -11.725 1.00 96.62 107 PHE A C 1
ATOM 830 O O . PHE A 1 107 ? -5.118 -6.416 -11.151 1.00 96.62 107 PHE A O 1
ATOM 837 N N . ASP A 1 108 ? -4.482 -4.371 -11.810 1.00 95.00 108 ASP A N 1
ATOM 838 C CA . ASP A 1 108 ? -5.596 -3.651 -11.189 1.00 95.00 108 ASP A CA 1
ATOM 839 C C . ASP A 1 108 ? -6.946 -4.070 -11.781 1.00 95.00 108 ASP A C 1
ATOM 841 O O . ASP A 1 108 ? -7.902 -4.270 -11.040 1.00 95.00 108 ASP A O 1
ATOM 845 N N . THR A 1 109 ? -7.011 -4.284 -13.098 1.00 95.50 109 THR A N 1
ATOM 846 C CA . THR A 1 109 ? -8.222 -4.772 -13.783 1.00 95.50 109 THR A CA 1
ATOM 847 C C . THR A 1 109 ? -8.586 -6.196 -13.358 1.00 95.50 109 THR A C 1
ATOM 849 O O . THR A 1 109 ? -9.763 -6.515 -13.223 1.00 95.50 109 THR A O 1
ATOM 852 N N . ALA A 1 110 ? -7.585 -7.052 -13.138 1.00 94.00 110 ALA A N 1
ATOM 853 C CA . ALA A 1 110 ? -7.774 -8.427 -12.676 1.00 94.00 110 ALA A CA 1
ATOM 854 C C . ALA A 1 110 ? -7.975 -8.539 -11.151 1.00 94.00 110 ALA A C 1
ATOM 856 O O . ALA A 1 110 ? -8.221 -9.631 -10.640 1.00 94.00 110 ALA A O 1
ATOM 857 N N . SER A 1 111 ? -7.847 -7.432 -10.414 1.00 94.62 111 SER A N 1
ATOM 858 C CA . SER A 1 111 ? -7.925 -7.425 -8.956 1.00 94.62 111 SER A CA 1
ATOM 859 C C . SER A 1 111 ? -9.305 -7.032 -8.442 1.00 94.62 111 SER A C 1
ATOM 861 O O . SER A 1 111 ? -9.942 -6.104 -8.933 1.00 94.62 111 SER A O 1
ATOM 863 N N . ILE A 1 112 ? -9.711 -7.654 -7.340 1.00 94.62 112 ILE A N 1
ATOM 864 C CA . ILE A 1 112 ? -10.867 -7.251 -6.543 1.00 94.62 112 ILE A CA 1
ATOM 865 C C . ILE A 1 112 ? -10.376 -6.433 -5.346 1.00 94.62 112 ILE A C 1
ATOM 867 O O . ILE A 1 112 ? -9.466 -6.839 -4.620 1.00 94.62 112 ILE A O 1
ATOM 871 N N . SER A 1 113 ? -10.989 -5.269 -5.121 1.00 91.06 113 SER A N 1
ATOM 872 C CA . SER A 1 113 ? -10.687 -4.404 -3.975 1.00 91.06 113 SER A CA 1
ATOM 873 C C . SER A 1 113 ? -11.715 -4.593 -2.861 1.00 91.06 113 SER A C 1
ATOM 875 O O . SER A 1 113 ? -12.878 -4.225 -3.011 1.00 91.06 113 SER A O 1
ATOM 877 N N . LEU A 1 114 ? -11.276 -5.110 -1.716 1.00 90.44 114 LEU A N 1
ATOM 878 C CA . LEU A 1 114 ? -12.077 -5.220 -0.499 1.00 90.44 114 LEU A CA 1
ATOM 879 C C . LEU A 1 114 ? -11.786 -4.041 0.428 1.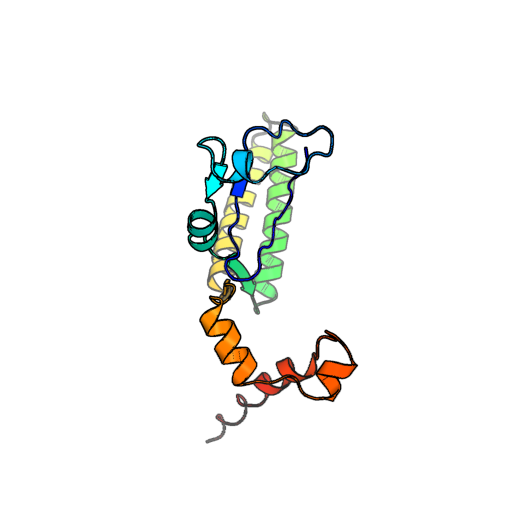00 90.44 114 LEU A C 1
ATOM 881 O O . LEU A 1 114 ? -10.634 -3.780 0.778 1.00 90.44 114 LEU A O 1
ATOM 885 N N . ARG A 1 115 ? -12.830 -3.326 0.857 1.00 88.69 115 ARG A N 1
ATOM 886 C CA . ARG A 1 115 ? -12.711 -2.222 1.817 1.00 88.69 115 ARG A CA 1
ATOM 887 C C . ARG A 1 115 ? -13.187 -2.669 3.193 1.00 88.69 115 ARG A C 1
ATOM 889 O O . ARG A 1 115 ? -14.376 -2.864 3.417 1.00 88.69 115 ARG A O 1
ATOM 896 N N . PHE A 1 116 ? -12.256 -2.760 4.130 1.00 86.44 116 PHE A N 1
ATOM 897 C CA . PHE A 1 116 ? -12.533 -3.017 5.533 1.00 86.44 116 PHE A CA 1
ATOM 898 C C . PHE A 1 116 ? -12.697 -1.694 6.264 1.00 86.44 116 PHE A C 1
ATOM 900 O O . PHE A 1 116 ? -11.771 -0.883 6.327 1.00 86.44 116 PHE A O 1
ATOM 907 N N . ARG A 1 117 ? -13.879 -1.484 6.837 1.00 84.62 117 ARG A N 1
ATOM 908 C CA . ARG A 1 117 ? -14.185 -0.337 7.686 1.00 84.62 117 ARG A CA 1
ATOM 909 C C . ARG A 1 117 ? -14.631 -0.850 9.043 1.00 84.62 117 ARG A C 1
ATOM 911 O O . ARG A 1 117 ? -15.468 -1.745 9.119 1.00 84.62 117 ARG A O 1
ATOM 918 N N . ALA A 1 118 ? -14.092 -0.265 10.110 1.00 82.12 118 ALA A N 1
ATOM 919 C CA . ALA A 1 118 ? -14.590 -0.563 11.446 1.00 82.12 118 ALA A CA 1
ATOM 920 C C . ALA A 1 118 ? -16.082 -0.174 11.543 1.00 82.12 118 ALA A C 1
ATOM 922 O O . ALA A 1 118 ? -16.426 0.954 11.169 1.00 82.12 118 ALA A O 1
ATOM 923 N N . PRO A 1 119 ? -16.968 -1.064 12.026 1.00 80.19 119 PRO A N 1
ATOM 924 C CA . PRO A 1 119 ? -18.378 -0.736 12.171 1.00 80.19 119 PRO A CA 1
ATOM 925 C C . PRO A 1 119 ? -18.568 0.369 13.225 1.00 80.19 119 PRO A C 1
ATOM 927 O O . PRO A 1 119 ? -17.811 0.433 14.202 1.00 80.19 119 PRO A O 1
ATOM 930 N N . PRO A 1 120 ? -19.571 1.253 13.067 1.00 82.31 120 PRO A N 1
ATOM 931 C CA . PRO A 1 120 ? -19.974 2.162 14.132 1.00 82.31 120 PRO A CA 1
ATOM 932 C C . PRO A 1 120 ? -20.312 1.390 15.409 1.00 82.31 120 PRO A C 1
ATOM 934 O O . PRO A 1 120 ? -20.848 0.286 15.353 1.00 82.31 120 PRO A O 1
ATOM 937 N N . ARG A 1 121 ? -20.045 1.992 16.573 1.00 79.62 121 ARG A N 1
ATOM 938 C CA . ARG A 1 121 ? -20.280 1.352 17.874 1.00 79.62 121 ARG A CA 1
ATOM 939 C C . ARG A 1 121 ? -21.687 0.748 18.062 1.00 79.62 121 ARG A C 1
ATOM 941 O O . ARG A 1 121 ? -21.722 -0.390 18.512 1.00 79.62 121 ARG A O 1
ATOM 948 N N . PRO A 1 122 ? -22.801 1.428 17.725 1.00 84.44 122 PRO A N 1
ATOM 949 C CA . PRO A 1 122 ? -24.129 0.831 17.897 1.00 84.44 122 PRO A CA 1
ATOM 950 C C . PRO A 1 122 ? -24.319 -0.423 17.032 1.00 84.44 122 PRO A C 1
ATOM 952 O O . PRO A 1 122 ? -24.771 -1.442 17.534 1.00 84.44 122 PRO A O 1
ATOM 955 N N . VAL A 1 123 ? -23.848 -0.396 15.780 1.00 84.19 123 VAL A N 1
ATOM 956 C CA . VAL A 1 123 ? -23.887 -1.563 14.879 1.00 84.19 123 VAL A CA 1
ATOM 957 C C . VAL A 1 123 ? -23.048 -2.715 15.436 1.00 84.19 123 VAL A C 1
ATOM 959 O O . VAL A 1 123 ? -23.442 -3.872 15.367 1.00 84.19 123 VAL A O 1
ATOM 962 N N . LEU A 1 124 ? -21.885 -2.413 16.020 1.00 82.44 124 LEU A N 1
ATOM 963 C CA . LEU A 1 124 ? -21.059 -3.430 16.670 1.00 82.44 124 LEU A CA 1
ATOM 964 C C . LEU A 1 124 ? -21.776 -4.076 17.866 1.00 82.44 124 LEU A C 1
ATOM 966 O O . LEU A 1 124 ? -21.667 -5.281 18.053 1.00 82.44 124 LEU A O 1
ATOM 970 N N . GLU A 1 125 ? -22.479 -3.292 18.682 1.00 85.81 125 GLU A N 1
ATOM 971 C CA . GLU A 1 125 ? -23.214 -3.801 19.847 1.00 85.81 125 GLU A CA 1
ATOM 972 C C . GLU A 1 125 ? -24.397 -4.682 19.431 1.00 85.81 125 GLU A C 1
ATOM 974 O O . GLU A 1 125 ? -24.583 -5.751 20.011 1.00 85.81 125 GLU A O 1
ATOM 979 N N . GLU A 1 126 ? -25.123 -4.298 18.379 1.00 88.38 126 GLU A N 1
ATOM 980 C CA . GLU A 1 126 ? -26.158 -5.134 17.758 1.00 88.38 126 GLU A CA 1
ATOM 981 C C . GLU A 1 126 ? -25.584 -6.462 17.252 1.00 88.38 126 GLU A C 1
ATOM 983 O O . GLU A 1 126 ? -26.146 -7.518 17.532 1.00 88.38 126 GLU A O 1
ATOM 988 N N . LEU A 1 127 ? -24.430 -6.434 16.574 1.00 86.56 127 LEU A N 1
ATOM 989 C CA . LEU A 1 127 ? -23.762 -7.644 16.084 1.00 86.56 127 LEU A CA 1
ATOM 990 C C . LEU A 1 127 ? -23.296 -8.561 17.219 1.00 86.56 127 LEU A C 1
ATOM 992 O O . LEU A 1 127 ? -23.456 -9.773 17.121 1.00 86.56 127 LEU A O 1
ATOM 996 N N . ILE A 1 128 ? -22.748 -8.001 18.300 1.00 85.44 128 ILE A N 1
ATOM 997 C CA . ILE A 1 128 ? -22.357 -8.778 19.487 1.00 85.44 128 ILE A CA 1
ATOM 998 C C . ILE A 1 128 ? -23.587 -9.419 20.134 1.00 85.44 128 ILE A C 1
ATOM 1000 O O . ILE A 1 128 ? -23.513 -10.548 20.609 1.00 85.44 128 ILE A O 1
ATOM 1004 N N . HIS A 1 129 ? -24.717 -8.712 20.161 1.00 85.25 129 HIS A N 1
ATOM 1005 C CA . HIS A 1 129 ? -25.948 -9.254 20.720 1.00 85.25 129 HIS A CA 1
ATOM 1006 C C . HIS A 1 129 ? -26.562 -10.345 19.834 1.00 85.25 129 HIS A C 1
ATOM 1008 O O . HIS A 1 129 ? -27.039 -11.350 20.353 1.00 85.25 129 HIS A O 1
ATOM 1014 N N . ALA A 1 130 ? -26.518 -10.169 18.511 1.00 88.06 130 ALA A N 1
ATOM 1015 C CA . ALA A 1 130 ? -26.990 -11.155 17.542 1.00 88.06 130 ALA A CA 1
ATOM 1016 C C . ALA A 1 130 ? -26.105 -12.413 17.500 1.00 88.06 130 ALA A C 1
ATOM 1018 O O . ALA A 1 130 ? -26.597 -13.508 17.232 1.00 88.06 130 ALA A O 1
ATOM 1019 N N . HIS A 1 131 ? -24.810 -12.261 17.784 1.00 83.69 131 HIS A N 1
ATOM 1020 C CA . HIS A 1 131 ? -23.822 -13.336 17.772 1.00 83.69 131 HIS A CA 1
ATOM 1021 C C . HIS A 1 131 ? -23.048 -13.361 19.096 1.00 83.69 131 HIS A C 1
ATOM 1023 O O . HIS A 1 131 ? -21.866 -12.994 19.126 1.00 83.69 131 HIS A O 1
ATOM 1029 N N . PRO A 1 132 ? -23.698 -13.761 20.207 1.00 80.19 132 PRO A N 1
ATOM 1030 C CA . PRO A 1 132 ? -23.015 -13.849 21.484 1.00 80.19 132 PRO A CA 1
ATOM 1031 C C . PRO A 1 132 ? -21.872 -14.870 21.384 1.00 80.19 132 PRO A C 1
ATOM 1033 O O . PRO A 1 132 ? -22.026 -15.904 20.726 1.00 80.19 132 PRO A O 1
ATOM 1036 N N . PRO A 1 133 ? -20.716 -14.601 22.015 1.00 76.69 133 PRO A N 1
ATOM 1037 C CA . PRO A 1 133 ? -19.622 -15.558 22.043 1.00 76.69 133 PRO A CA 1
ATOM 1038 C C . PRO A 1 133 ? -20.086 -16.850 22.717 1.00 76.69 133 PRO A C 1
ATOM 1040 O O . PRO A 1 133 ? -20.770 -16.822 23.738 1.00 76.69 133 PRO A O 1
ATOM 1043 N N . THR A 1 134 ? -19.706 -17.980 22.136 1.00 78.12 134 THR A N 1
ATOM 1044 C CA . THR A 1 134 ? -19.947 -19.298 22.733 1.00 78.12 134 THR A CA 1
ATOM 1045 C C . THR A 1 134 ? -19.105 -19.483 23.998 1.00 78.12 134 THR A C 1
ATOM 1047 O O . THR A 1 134 ? -18.053 -18.856 24.145 1.00 78.12 134 THR A O 1
ATOM 1050 N N . ASP A 1 135 ? -19.525 -20.380 24.893 1.00 76.19 135 ASP A N 1
ATOM 1051 C CA . ASP A 1 135 ? -18.809 -20.660 26.150 1.00 76.19 135 ASP A CA 1
ATOM 1052 C C . ASP A 1 135 ? -17.340 -21.052 25.912 1.00 76.19 135 ASP A C 1
ATOM 1054 O O . ASP A 1 135 ? -16.444 -20.614 26.633 1.00 76.19 135 ASP A O 1
ATOM 1058 N N . GLN A 1 136 ? -17.076 -21.793 24.831 1.00 67.19 136 GLN A N 1
ATOM 1059 C CA . GLN A 1 136 ? -15.727 -22.166 24.404 1.00 67.19 136 GLN A CA 1
ATOM 1060 C C . GLN A 1 136 ? -14.894 -20.938 23.986 1.00 67.19 136 GLN A C 1
ATOM 1062 O O . GLN A 1 136 ? -13.741 -20.795 24.380 1.00 67.19 136 GLN A O 1
ATOM 1067 N N . GLN A 1 137 ? -15.485 -19.995 23.246 1.00 67.75 137 GLN A N 1
ATOM 1068 C CA . GLN A 1 137 ? -14.815 -18.755 22.827 1.00 67.75 137 GLN A CA 1
ATOM 1069 C C . GLN A 1 137 ? -14.562 -17.792 23.996 1.00 67.75 137 GLN A C 1
ATOM 1071 O O . GLN A 1 137 ? -13.588 -17.035 23.970 1.00 67.75 137 GLN A O 1
ATOM 1076 N N . ALA A 1 138 ? -15.429 -17.811 25.012 1.00 69.06 138 ALA A N 1
ATOM 1077 C CA . ALA A 1 138 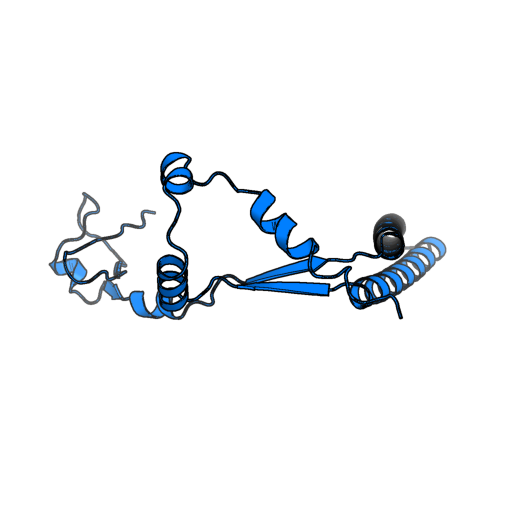? -15.243 -17.045 26.240 1.00 69.06 138 ALA A CA 1
ATOM 1078 C C . ALA A 1 138 ? -14.097 -17.607 27.098 1.00 69.06 138 ALA A C 1
ATOM 1080 O O . ALA A 1 138 ? -13.361 -16.828 27.706 1.00 69.06 138 ALA A O 1
ATOM 1081 N N . ALA A 1 139 ? -13.928 -18.934 27.115 1.00 69.94 139 ALA A N 1
ATOM 1082 C CA . ALA A 1 139 ? -12.855 -19.617 27.835 1.00 69.94 139 ALA A CA 1
ATOM 1083 C C . ALA A 1 139 ? -11.486 -19.485 27.143 1.00 69.94 139 ALA A C 1
ATOM 1085 O O . ALA A 1 139 ? -10.492 -19.207 27.814 1.00 69.94 139 ALA A O 1
ATOM 1086 N N . ASP A 1 140 ? -11.436 -19.629 25.814 1.00 66.88 140 ASP A N 1
ATOM 1087 C CA . ASP A 1 140 ? -10.172 -19.723 25.067 1.00 66.88 140 ASP A CA 1
ATOM 1088 C C . ASP A 1 140 ? -9.538 -18.368 24.720 1.00 66.88 140 ASP A C 1
ATOM 1090 O O . ASP A 1 140 ? -8.375 -18.326 24.331 1.00 66.88 140 ASP A O 1
ATOM 1094 N N . GLY A 1 141 ? -10.263 -17.254 24.881 1.00 59.97 141 GLY A N 1
ATOM 1095 C CA . GLY A 1 141 ? -9.725 -15.898 24.747 1.00 59.97 141 GLY A CA 1
ATOM 1096 C C . GLY A 1 141 ? -9.082 -15.596 23.385 1.00 59.97 141 GLY A C 1
ATOM 1097 O O . GLY A 1 141 ? -7.908 -15.855 23.160 1.00 59.97 141 GLY A O 1
ATOM 1098 N N . ALA A 1 142 ? -9.824 -14.943 22.485 1.00 56.00 142 ALA A N 1
ATOM 1099 C CA . ALA A 1 142 ? -9.329 -14.382 21.214 1.00 56.00 142 ALA A CA 1
ATOM 1100 C C . ALA A 1 142 ? -8.510 -15.332 20.306 1.00 56.00 142 ALA A C 1
ATOM 1102 O O . ALA A 1 142 ? -7.818 -14.862 19.399 1.00 56.00 142 ALA A O 1
ATOM 1103 N N . ALA A 1 143 ? -8.604 -16.651 20.491 1.00 58.38 143 ALA A N 1
ATOM 1104 C CA . ALA A 1 143 ? -8.091 -17.611 19.528 1.00 58.38 143 ALA A CA 1
ATOM 1105 C C . ALA A 1 143 ? -8.890 -17.466 18.222 1.00 58.38 143 ALA A C 1
ATOM 1107 O O . ALA A 1 143 ? -10.100 -17.691 18.172 1.00 58.38 143 ALA A O 1
ATOM 1108 N N . PHE A 1 144 ? -8.218 -17.006 17.168 1.00 55.62 144 PHE A N 1
ATOM 1109 C CA . PHE A 1 144 ? -8.798 -16.856 15.838 1.00 55.62 144 PHE A CA 1
ATOM 1110 C C . PHE A 1 144 ? -9.243 -18.228 15.317 1.00 55.62 144 PHE A C 1
ATOM 1112 O O . PHE A 1 144 ? -8.409 -19.097 15.069 1.00 55.62 144 PHE A O 1
ATOM 1119 N N . ASN A 1 145 ? -10.554 -18.426 15.157 1.00 56.91 145 ASN A N 1
ATOM 1120 C CA . ASN A 1 145 ? -11.100 -19.690 14.679 1.00 56.91 145 ASN A CA 1
ATOM 1121 C C . ASN A 1 145 ? -11.111 -19.701 13.142 1.00 56.91 145 ASN A C 1
ATOM 1123 O O . ASN A 1 145 ? -12.006 -19.146 12.503 1.00 56.91 145 ASN A O 1
ATOM 1127 N N . ALA A 1 146 ? -10.069 -20.281 12.543 1.00 58.00 146 ALA A N 1
ATOM 1128 C CA . ALA A 1 146 ? -9.880 -20.295 11.092 1.00 58.00 146 ALA A CA 1
ATOM 1129 C C . ALA A 1 146 ? -10.979 -21.080 10.347 1.00 58.00 146 ALA A C 1
ATOM 1131 O O . ALA A 1 146 ? -11.240 -20.806 9.176 1.00 58.00 146 ALA A O 1
ATOM 1132 N N . GLU A 1 147 ? -11.658 -22.014 11.019 1.00 56.16 147 GLU A N 1
ATOM 1133 C CA . GLU A 1 147 ? -12.687 -22.860 10.406 1.00 56.16 147 GLU A CA 1
ATOM 1134 C C . GLU A 1 147 ? -13.965 -22.094 10.042 1.00 56.16 147 GLU A C 1
ATOM 1136 O O . GLU A 1 147 ? -14.589 -22.389 9.024 1.00 56.16 147 GLU A O 1
ATOM 1141 N N . THR A 1 148 ? -14.320 -21.039 10.787 1.00 59.53 148 THR A N 1
ATOM 1142 C CA . THR A 1 148 ? -15.509 -20.216 10.495 1.00 59.53 148 THR A CA 1
ATOM 1143 C C . THR A 1 148 ? -15.401 -19.473 9.157 1.00 59.53 148 THR A C 1
ATOM 1145 O O . THR A 1 148 ? -16.413 -19.120 8.561 1.00 59.53 148 THR A O 1
ATOM 1148 N N . LEU A 1 149 ? -14.183 -19.238 8.656 1.00 55.03 149 LEU A N 1
ATOM 1149 C CA . LEU A 1 149 ? -13.970 -18.610 7.348 1.00 55.03 149 LEU A CA 1
ATOM 1150 C C . LEU A 1 149 ? -14.017 -19.609 6.186 1.00 55.03 149 LEU A C 1
ATOM 1152 O O . LEU A 1 149 ? -14.219 -19.201 5.044 1.00 55.03 149 LEU A O 1
ATOM 1156 N N . LEU A 1 150 ? -13.833 -20.905 6.453 1.00 51.97 150 LEU A N 1
ATOM 1157 C CA . LEU A 1 150 ? -13.792 -21.941 5.419 1.00 51.97 150 LEU A CA 1
ATOM 1158 C C . LEU A 1 150 ? -15.190 -22.460 5.045 1.00 51.97 150 LEU A C 1
ATOM 1160 O O . LEU A 1 150 ? -15.371 -22.925 3.921 1.00 51.97 150 LEU A O 1
ATOM 1164 N N . SER A 1 151 ? -16.192 -22.323 5.921 1.00 51.28 151 SER A N 1
ATOM 1165 C CA . SER A 1 151 ? -17.570 -22.766 5.645 1.00 51.28 151 SER A CA 1
ATOM 1166 C C . SER A 1 151 ? -18.259 -21.975 4.522 1.00 51.28 151 SER A C 1
ATOM 1168 O O . SER A 1 151 ? -19.047 -22.549 3.771 1.00 51.28 151 SER A O 1
ATOM 1170 N N . PHE A 1 152 ? -17.888 -20.704 4.319 1.00 48.22 152 PHE A N 1
ATOM 1171 C CA . PHE A 1 152 ? -18.403 -19.859 3.229 1.00 48.22 152 PHE A CA 1
ATOM 1172 C C . PHE A 1 152 ? -17.997 -20.324 1.820 1.00 48.22 152 PHE A C 1
ATOM 1174 O O . PHE A 1 152 ? -18.562 -19.848 0.839 1.00 48.22 152 PHE A O 1
ATOM 1181 N N . ARG A 1 153 ? -17.028 -21.242 1.683 1.00 49.69 153 ARG A N 1
ATOM 1182 C CA . ARG A 1 153 ? -16.615 -21.770 0.371 1.00 49.69 153 ARG A CA 1
ATOM 1183 C C . ARG A 1 153 ? -17.477 -22.926 -0.140 1.00 49.69 153 ARG A C 1
ATOM 1185 O O . ARG A 1 153 ? -17.349 -23.265 -1.308 1.00 49.69 153 ARG A O 1
ATOM 1192 N N . SER A 1 154 ? -18.339 -23.526 0.685 1.00 45.47 154 SER A N 1
ATOM 1193 C CA . SER A 1 154 ? -19.044 -24.761 0.293 1.00 45.47 154 SER A CA 1
ATOM 1194 C C . SER A 1 154 ? -20.397 -24.561 -0.403 1.00 45.47 154 SER A C 1
ATOM 1196 O O . SER A 1 154 ? -20.945 -25.520 -0.933 1.00 45.47 154 SER A O 1
ATOM 1198 N N . GLU A 1 155 ? -20.926 -23.335 -0.468 1.00 44.59 155 GLU A N 1
ATOM 1199 C CA . GLU A 1 155 ? -22.257 -23.079 -1.052 1.00 44.59 155 GLU A CA 1
ATOM 1200 C C . GLU A 1 155 ? -22.232 -22.747 -2.560 1.00 44.59 155 GLU A C 1
ATOM 1202 O O . GLU A 1 155 ? -23.285 -22.569 -3.168 1.00 44.59 155 GLU A O 1
ATOM 1207 N N . GLY A 1 156 ? -21.051 -22.684 -3.192 1.00 46.88 156 GLY A N 1
ATOM 1208 C CA . GLY A 1 156 ? -20.896 -22.263 -4.595 1.00 46.88 156 GLY A CA 1
ATOM 1209 C C . GLY A 1 156 ? -20.870 -23.373 -5.657 1.00 46.88 156 GLY A C 1
ATOM 1210 O O . GLY A 1 156 ? -21.119 -23.081 -6.822 1.00 46.88 156 GLY A O 1
ATOM 1211 N N . ASP A 1 157 ? -20.605 -24.632 -5.291 1.00 44.06 157 ASP A N 1
ATOM 1212 C CA . ASP A 1 157 ? -20.311 -25.702 -6.270 1.00 44.06 157 ASP A CA 1
ATOM 1213 C C . ASP A 1 157 ? -21.522 -26.574 -6.669 1.00 44.06 157 ASP A C 1
ATOM 1215 O O . ASP A 1 157 ? -21.383 -27.523 -7.438 1.00 44.06 157 ASP A O 1
ATOM 1219 N N . ALA A 1 158 ? -22.737 -26.264 -6.202 1.00 42.91 158 ALA A N 1
ATOM 1220 C CA . ALA A 1 158 ? -23.921 -27.097 -6.463 1.00 42.91 158 ALA A CA 1
ATOM 1221 C C . ALA A 1 158 ? -24.764 -26.681 -7.691 1.00 42.91 158 ALA A C 1
ATOM 1223 O O . ALA A 1 158 ? -25.802 -27.290 -7.945 1.00 42.91 158 ALA A O 1
ATOM 1224 N N . ALA A 1 159 ? -24.355 -25.672 -8.469 1.00 43.22 159 ALA A N 1
ATOM 1225 C CA . ALA A 1 159 ? -25.161 -25.125 -9.570 1.00 43.22 159 ALA A CA 1
ATOM 1226 C C . ALA A 1 159 ? -24.430 -25.126 -10.927 1.00 43.22 159 ALA A C 1
ATOM 1228 O O . ALA A 1 159 ? -24.286 -24.090 -11.567 1.00 43.22 159 ALA A O 1
ATOM 1229 N N . SER A 1 160 ? -23.965 -26.293 -11.382 1.00 45.22 160 SER A N 1
ATOM 1230 C CA . SER A 1 160 ? -23.616 -26.520 -12.796 1.00 45.22 160 SER A CA 1
ATOM 1231 C C . SER A 1 160 ? -23.628 -28.015 -13.131 1.00 45.22 160 SER A C 1
ATOM 1233 O O . SER A 1 160 ? -22.593 -28.663 -13.260 1.00 45.22 160 SER A O 1
ATOM 1235 N N . SER A 1 161 ? -24.822 -28.600 -13.218 1.00 41.06 161 SER A N 1
ATOM 1236 C CA . SER A 1 161 ? -25.042 -29.817 -14.010 1.00 41.06 161 SER A CA 1
ATOM 1237 C C . SER A 1 161 ? -26.513 -29.918 -14.406 1.00 41.06 161 SER A C 1
ATOM 1239 O O . SER A 1 161 ? -27.329 -30.526 -13.718 1.00 41.06 161 SER A O 1
ATOM 1241 N N . THR A 1 162 ? -26.874 -29.274 -15.514 1.00 39.06 162 THR A N 1
ATOM 1242 C CA . THR A 1 162 ? -27.960 -29.725 -16.396 1.00 39.06 162 THR A CA 1
ATOM 1243 C C . THR A 1 162 ? -27.752 -29.159 -17.789 1.00 39.06 162 THR A C 1
ATOM 1245 O O . THR A 1 162 ? -27.396 -27.963 -17.879 1.00 39.06 162 THR A O 1
#

Organism: NCBI:txid2706042